Protein AF-A0A6C0KI32-F1 (afdb_monomer_lite)

Radius of gyration: 37.67 Å; chains: 1; bounding box: 89×57×80 Å

Secondary structure (DSSP, 8-state):
-HHHHHHHHHHHHHHHHHHHHHHHHHHHHHHHHHHHHHHHHHHHTT-TTHHHHHHHHHHHHHHHHHHHHHHHHHHHHHHHHHHHHHHHHHHHTTS-------------PPPEEEEEEEETTEEEEEEE-TT---TTS-EESSHHHHH-GGG--

Organism: NCBI:txid1070528

Structure (mmCIF, N/CA/C/O backbone):
data_AF-A0A6C0KI32-F1
#
_entry.id   AF-A0A6C0KI32-F1
#
loop_
_atom_site.group_PDB
_atom_site.id
_atom_site.type_symbol
_atom_site.label_atom_id
_atom_site.label_alt_id
_atom_site.label_comp_id
_atom_site.label_asym_id
_atom_site.label_entity_id
_atom_site.label_seq_id
_atom_site.pdbx_PDB_ins_code
_atom_site.Cartn_x
_atom_site.Cartn_y
_atom_site.Cartn_z
_atom_site.occupancy
_atom_site.B_iso_or_equiv
_atom_site.auth_seq_id
_atom_site.auth_comp_id
_atom_site.auth_asym_id
_atom_site.auth_atom_id
_atom_site.pdbx_PDB_model_num
ATOM 1 N N . MET A 1 1 ? -6.650 6.283 -42.922 1.00 66.06 1 MET A N 1
ATOM 2 C CA . MET A 1 1 ? -5.302 5.785 -43.291 1.00 66.06 1 MET A CA 1
ATOM 3 C C . MET A 1 1 ? -4.265 6.909 -43.277 1.00 66.06 1 MET A C 1
ATOM 5 O O . MET A 1 1 ? -3.256 6.752 -42.610 1.00 66.06 1 MET A O 1
ATOM 9 N N . GLU A 1 2 ? -4.515 8.055 -43.922 1.00 82.12 2 GLU A N 1
ATOM 10 C CA . GLU A 1 2 ? -3.573 9.198 -43.964 1.00 82.12 2 GLU A CA 1
ATOM 11 C C . GLU A 1 2 ? -3.295 9.835 -42.586 1.00 82.12 2 GLU A C 1
ATOM 13 O O . GLU A 1 2 ? -2.145 10.074 -42.238 1.00 82.12 2 GLU A O 1
ATOM 18 N N . PHE A 1 3 ? -4.320 10.003 -41.742 1.00 85.19 3 PHE A N 1
ATOM 19 C CA . PHE A 1 3 ? -4.167 10.578 -40.394 1.00 85.19 3 PHE A CA 1
ATOM 20 C C . PHE A 1 3 ? -3.215 9.774 -39.489 1.00 85.19 3 PHE A C 1
ATOM 22 O O . PHE A 1 3 ? -2.426 10.338 -38.737 1.00 85.19 3 PHE A O 1
ATOM 29 N N . TYR A 1 4 ? -3.247 8.443 -39.604 1.00 86.12 4 TYR A N 1
ATOM 30 C CA . TYR A 1 4 ? -2.385 7.553 -38.828 1.00 86.12 4 TYR A CA 1
ATOM 31 C C . TYR A 1 4 ? -0.915 7.677 -39.244 1.00 86.12 4 TYR A C 1
ATOM 33 O O . TYR A 1 4 ? -0.042 7.638 -38.388 1.00 86.12 4 TYR A O 1
ATOM 41 N N . LYS A 1 5 ? -0.626 7.900 -40.534 1.00 85.81 5 LYS A N 1
ATOM 42 C CA . LYS A 1 5 ? 0.751 8.107 -41.006 1.00 85.81 5 LYS A CA 1
ATOM 43 C C . LYS A 1 5 ? 1.359 9.377 -40.416 1.00 85.81 5 LYS A C 1
ATOM 45 O O . LYS A 1 5 ? 2.478 9.321 -39.917 1.00 85.81 5 LY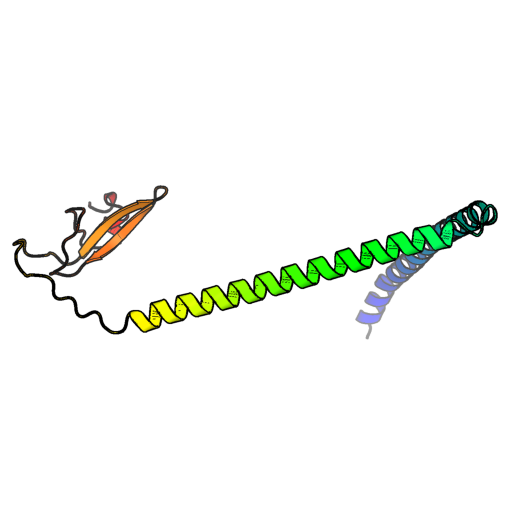S A O 1
ATOM 50 N N . SER A 1 6 ? 0.610 10.482 -40.415 1.00 89.25 6 SER A N 1
ATOM 51 C CA . SER A 1 6 ? 1.068 11.729 -39.792 1.00 89.25 6 SER A CA 1
ATOM 52 C C . SER A 1 6 ? 1.292 11.539 -38.295 1.00 89.25 6 SER A C 1
ATOM 54 O O . SER A 1 6 ? 2.360 11.872 -37.794 1.00 89.25 6 SER A O 1
ATOM 56 N N . LEU A 1 7 ? 0.342 10.919 -37.590 1.00 88.75 7 LEU A N 1
ATOM 57 C CA . LEU A 1 7 ? 0.467 10.653 -36.155 1.00 88.75 7 LEU A CA 1
ATOM 58 C C . LEU A 1 7 ? 1.691 9.776 -35.826 1.00 88.75 7 LEU A C 1
ATOM 60 O O . LEU A 1 7 ? 2.454 10.092 -34.916 1.00 88.75 7 LEU A O 1
ATOM 64 N N . VAL A 1 8 ? 1.911 8.699 -36.585 1.00 91.19 8 VAL A N 1
ATOM 65 C CA . VAL A 1 8 ? 3.060 7.801 -36.401 1.00 91.19 8 VAL A CA 1
ATOM 66 C C . VAL A 1 8 ? 4.372 8.526 -36.678 1.00 91.19 8 VAL A C 1
ATOM 68 O O . VAL A 1 8 ? 5.312 8.368 -35.906 1.00 91.19 8 VAL A O 1
ATOM 71 N N . MET A 1 9 ? 4.438 9.367 -37.711 1.00 89.44 9 MET A N 1
ATOM 72 C CA . MET A 1 9 ? 5.647 10.133 -38.025 1.00 89.44 9 MET A CA 1
ATOM 73 C C . MET A 1 9 ? 6.042 11.087 -36.887 1.00 89.44 9 MET A C 1
ATOM 75 O O . MET A 1 9 ? 7.232 11.270 -36.636 1.00 89.44 9 MET A O 1
ATOM 79 N N . PHE A 1 10 ? 5.064 11.633 -36.156 1.00 92.69 10 PHE A N 1
ATOM 80 C CA . PHE A 1 10 ? 5.326 12.474 -34.987 1.00 92.69 10 PHE A CA 1
ATOM 81 C C . PHE A 1 10 ? 5.665 11.678 -33.724 1.00 92.69 10 PHE A C 1
ATOM 83 O O . PHE A 1 10 ? 6.520 12.117 -32.966 1.00 92.69 10 PHE A O 1
ATOM 90 N N . LEU A 1 11 ? 5.046 10.518 -33.483 1.00 89.19 11 LEU A N 1
ATOM 91 C CA . LEU A 1 11 ? 5.238 9.754 -32.239 1.00 89.19 11 LEU A CA 1
ATOM 92 C C . LEU A 1 11 ? 6.475 8.845 -32.252 1.00 89.19 11 LEU A C 1
ATOM 94 O O . LEU A 1 11 ? 7.107 8.638 -31.216 1.00 89.19 11 LEU A O 1
ATOM 98 N N . LEU A 1 12 ? 6.848 8.322 -33.418 1.00 90.50 12 LEU A N 1
ATOM 99 C CA . LEU A 1 12 ? 7.973 7.403 -33.588 1.00 90.50 12 LEU A CA 1
ATOM 100 C C . LEU A 1 12 ? 9.329 7.950 -33.086 1.00 90.50 12 LEU A C 1
ATOM 102 O O . LEU A 1 12 ? 10.021 7.200 -32.393 1.00 90.50 12 LEU A O 1
ATOM 106 N N . PRO A 1 13 ? 9.721 9.224 -33.313 1.00 93.31 13 PRO A N 1
ATOM 107 C CA . PRO A 1 13 ? 10.961 9.751 -32.740 1.00 93.31 13 PRO A CA 1
ATOM 108 C C . PRO A 1 13 ? 10.933 9.805 -31.207 1.00 93.31 13 PRO A C 1
ATOM 110 O O . PRO A 1 13 ? 11.937 9.480 -30.577 1.00 93.31 13 PRO A O 1
ATOM 113 N N . TYR A 1 14 ? 9.796 10.136 -30.586 1.00 93.25 14 TYR A N 1
ATOM 114 C CA . TYR A 1 14 ? 9.685 10.163 -29.122 1.00 93.25 14 TYR A CA 1
ATOM 115 C C . TYR A 1 14 ? 9.829 8.771 -28.509 1.00 93.25 14 TYR A C 1
ATOM 117 O O . TYR A 1 14 ? 10.526 8.616 -27.508 1.00 93.25 14 TYR A O 1
ATOM 125 N N . VAL A 1 15 ? 9.230 7.749 -29.127 1.00 92.19 15 VAL A N 1
ATOM 126 C CA . VAL A 1 15 ? 9.361 6.355 -28.672 1.00 92.19 15 VAL A CA 1
ATOM 127 C C . VAL A 1 15 ? 10.814 5.879 -28.773 1.00 92.19 15 VAL A C 1
ATOM 129 O O . VAL A 1 15 ? 11.310 5.227 -27.854 1.00 92.19 15 VAL A O 1
ATOM 132 N N . ILE A 1 16 ? 11.526 6.247 -29.843 1.00 93.00 16 ILE A N 1
ATOM 133 C CA . ILE A 1 16 ? 12.947 5.909 -30.016 1.00 93.00 16 ILE A CA 1
ATOM 134 C C . ILE A 1 16 ? 13.812 6.621 -28.971 1.00 93.00 16 ILE A C 1
ATOM 136 O O . ILE A 1 16 ? 14.644 5.977 -28.334 1.00 93.00 16 ILE A O 1
ATOM 140 N N . ILE A 1 17 ? 13.603 7.922 -28.754 1.00 92.88 17 ILE A N 1
ATOM 141 C CA . ILE A 1 17 ? 14.346 8.701 -27.750 1.00 92.88 17 ILE A CA 1
ATOM 142 C C . ILE A 1 17 ? 14.113 8.130 -26.347 1.00 92.88 17 ILE A C 1
ATOM 144 O O . ILE A 1 17 ? 15.066 7.953 -25.590 1.00 92.88 17 ILE A O 1
ATOM 148 N N . LEU A 1 18 ? 12.869 7.778 -26.017 1.00 90.56 18 LEU A N 1
ATOM 149 C CA . LEU A 1 18 ? 12.509 7.182 -24.733 1.00 90.56 18 LEU A CA 1
ATOM 150 C C . LEU A 1 18 ? 13.162 5.802 -24.552 1.00 90.56 18 LEU A C 1
ATOM 152 O O . LEU A 1 18 ? 13.744 5.533 -23.503 1.00 90.56 18 LEU A O 1
ATOM 156 N N . TYR A 1 19 ? 13.149 4.952 -25.582 1.00 90.44 19 TYR A N 1
ATOM 157 C CA . TYR A 1 19 ? 13.811 3.645 -25.547 1.00 90.44 19 TYR A CA 1
ATOM 158 C C . TYR A 1 19 ? 15.332 3.764 -25.366 1.00 90.44 19 TYR A C 1
ATOM 160 O O . TYR A 1 19 ? 15.916 3.071 -24.530 1.00 90.44 19 TYR A O 1
ATOM 168 N N . LEU A 1 20 ? 15.976 4.666 -26.111 1.00 88.19 20 LEU A N 1
ATOM 169 C CA . LEU A 1 20 ? 17.414 4.916 -25.995 1.00 88.19 20 LEU A CA 1
ATOM 170 C C . LEU A 1 20 ? 17.772 5.511 -24.626 1.00 88.19 20 LEU A C 1
ATOM 172 O O . LEU A 1 20 ? 18.759 5.091 -24.022 1.00 88.19 20 LEU A O 1
ATOM 176 N N . GLY A 1 21 ? 16.940 6.409 -24.094 1.00 86.12 21 GLY A N 1
ATOM 177 C CA . GLY A 1 21 ? 17.091 6.966 -22.749 1.00 86.12 21 GLY A CA 1
ATOM 178 C C . GLY A 1 21 ? 17.016 5.897 -21.656 1.00 86.12 21 GLY A C 1
ATOM 179 O O . GLY A 1 21 ? 17.902 5.828 -20.805 1.00 86.12 21 GLY A O 1
ATOM 180 N N . ILE A 1 22 ? 16.025 5.001 -21.716 1.00 84.06 22 ILE A N 1
ATOM 181 C CA . ILE A 1 22 ? 15.897 3.880 -20.769 1.00 84.06 22 ILE A CA 1
ATOM 182 C C . ILE A 1 22 ? 17.094 2.932 -20.871 1.00 84.06 22 ILE A C 1
ATOM 184 O O . ILE A 1 22 ? 17.591 2.463 -19.850 1.00 84.06 22 ILE A O 1
ATOM 188 N N . ARG A 1 23 ? 17.597 2.654 -22.081 1.00 81.44 23 ARG A N 1
ATOM 189 C CA . ARG A 1 23 ? 18.785 1.806 -22.259 1.00 81.44 23 ARG A CA 1
ATOM 190 C C . ARG A 1 23 ? 20.045 2.443 -21.677 1.00 81.44 23 ARG A C 1
ATOM 192 O O . ARG A 1 23 ? 20.817 1.730 -21.047 1.00 81.44 23 ARG A O 1
ATOM 199 N N . LEU A 1 24 ? 20.236 3.753 -21.829 1.00 78.69 24 LEU A N 1
ATOM 200 C CA . LEU A 1 24 ? 21.380 4.473 -21.256 1.00 78.69 24 LEU A CA 1
ATOM 201 C C . LEU A 1 24 ? 21.312 4.555 -19.723 1.00 78.69 24 LEU A C 1
ATOM 203 O O . LEU A 1 24 ? 22.324 4.331 -19.060 1.00 78.69 24 LEU A O 1
ATOM 207 N N . LEU A 1 25 ? 20.123 4.799 -19.162 1.00 75.12 25 LEU A N 1
ATOM 208 C CA . LEU A 1 25 ? 19.895 4.765 -17.711 1.00 75.12 25 LEU A CA 1
ATOM 209 C C . LEU A 1 25 ? 20.047 3.345 -17.142 1.00 75.12 25 LEU A C 1
ATOM 211 O O . LEU A 1 25 ? 20.656 3.153 -16.096 1.00 75.12 25 LEU A O 1
ATOM 215 N N . GLY A 1 26 ? 19.553 2.331 -17.853 1.00 74.81 26 GLY A N 1
ATOM 216 C CA . GLY A 1 26 ? 19.691 0.929 -17.459 1.00 74.81 26 GLY A CA 1
ATOM 217 C C . GLY A 1 26 ? 21.133 0.427 -17.530 1.00 74.81 26 GLY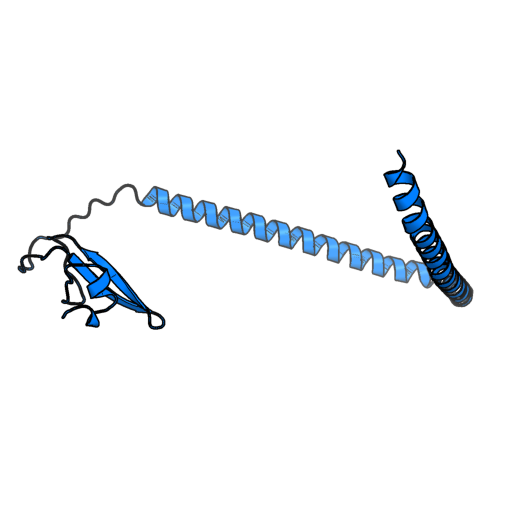 A C 1
ATOM 218 O O . GLY A 1 26 ? 21.554 -0.334 -16.664 1.00 74.81 26 GLY A O 1
ATOM 219 N N . LEU A 1 27 ? 21.916 0.879 -18.516 1.00 67.31 27 LEU A N 1
ATOM 220 C CA . LEU A 1 27 ? 23.342 0.561 -18.619 1.00 67.31 27 LEU A CA 1
ATOM 221 C C . LEU A 1 27 ? 24.129 1.188 -17.465 1.00 67.31 27 LEU A C 1
ATOM 223 O O . LEU A 1 27 ? 24.941 0.491 -16.866 1.00 67.31 27 LEU A O 1
ATOM 227 N N . SER A 1 28 ? 23.864 2.445 -17.090 1.00 72.19 28 SER A N 1
ATOM 228 C CA . SER A 1 28 ? 24.551 3.061 -15.945 1.00 72.19 28 SER A CA 1
ATOM 229 C C . SER A 1 28 ? 24.218 2.348 -14.630 1.00 72.19 28 SER A C 1
ATOM 231 O O . SER A 1 28 ? 25.128 2.038 -13.862 1.00 72.19 28 SER A O 1
ATOM 233 N N . SER A 1 29 ? 22.951 1.983 -14.403 1.00 73.88 29 SER A N 1
ATOM 234 C CA . SER A 1 29 ? 22.556 1.178 -13.241 1.00 73.88 29 SER A CA 1
ATOM 235 C C . SER A 1 29 ? 23.170 -0.227 -13.260 1.00 73.88 29 SER A C 1
ATOM 237 O O . SER A 1 29 ? 23.615 -0.706 -12.221 1.00 73.88 29 SER A O 1
ATOM 239 N N . PHE A 1 30 ? 23.263 -0.875 -14.423 1.00 74.56 30 PHE A N 1
ATOM 240 C CA . PHE A 1 30 ? 23.883 -2.196 -14.559 1.00 74.56 30 PHE A CA 1
ATOM 241 C C . PHE A 1 30 ? 25.399 -2.159 -14.308 1.00 74.56 30 PHE A C 1
ATOM 243 O O . PHE A 1 30 ? 25.924 -3.014 -13.597 1.00 74.56 30 PHE A O 1
ATOM 250 N N . PHE A 1 31 ? 26.103 -1.142 -14.818 1.00 70.62 31 PHE A N 1
ATOM 251 C CA . PHE A 1 31 ? 27.534 -0.947 -14.557 1.00 70.62 31 PHE A CA 1
ATOM 252 C C . PHE A 1 31 ? 27.818 -0.637 -13.081 1.00 70.62 31 PHE A C 1
ATOM 254 O O . PHE A 1 31 ? 28.796 -1.152 -12.539 1.00 70.62 31 PHE A O 1
ATOM 261 N N . LEU A 1 32 ? 26.956 0.140 -12.414 1.00 67.12 32 LEU A N 1
ATOM 262 C CA . LEU A 1 32 ? 27.067 0.404 -10.975 1.00 67.12 32 LEU A CA 1
ATOM 263 C C . LEU A 1 32 ? 26.770 -0.842 -10.128 1.00 67.12 32 LEU A C 1
ATOM 265 O O . LEU A 1 32 ? 27.493 -1.121 -9.178 1.00 67.12 32 LEU A O 1
ATOM 269 N N . LEU A 1 33 ? 25.758 -1.635 -10.483 1.00 73.69 33 LEU A N 1
ATOM 270 C CA . LEU A 1 33 ? 25.473 -2.891 -9.782 1.00 73.69 33 LEU A CA 1
ATOM 271 C C . LEU A 1 33 ? 26.590 -3.920 -9.985 1.00 73.69 33 LEU A C 1
ATOM 273 O O . LEU A 1 33 ? 26.960 -4.612 -9.040 1.00 73.69 33 LEU A O 1
ATOM 277 N N . SER A 1 34 ? 27.178 -3.989 -11.184 1.00 77.81 34 SER A N 1
ATOM 278 C CA . SER A 1 34 ? 28.300 -4.887 -11.466 1.00 77.81 34 SER A CA 1
ATOM 279 C C . SER A 1 34 ? 29.577 -4.478 -10.731 1.00 77.81 34 SER A C 1
ATOM 281 O O . SER A 1 34 ? 30.312 -5.354 -10.278 1.00 77.81 34 SER A O 1
ATOM 283 N N . SER A 1 35 ? 29.864 -3.178 -10.600 1.00 76.56 35 SER A N 1
ATOM 284 C CA . SER A 1 35 ? 31.041 -2.709 -9.861 1.00 76.56 35 SER A CA 1
ATOM 285 C C . SER A 1 35 ? 30.881 -2.908 -8.354 1.00 76.56 35 SER A C 1
ATOM 287 O O . SER A 1 35 ? 31.828 -3.341 -7.699 1.00 76.56 35 SER A O 1
ATOM 289 N N . VAL A 1 36 ? 29.678 -2.693 -7.813 1.00 82.38 36 VAL A N 1
ATOM 290 C CA . VAL A 1 36 ? 29.350 -2.995 -6.412 1.00 82.38 36 VAL A CA 1
ATOM 291 C C . VAL A 1 36 ? 29.409 -4.499 -6.147 1.00 82.38 36 VAL A C 1
ATOM 293 O O . VAL A 1 36 ? 29.986 -4.904 -5.144 1.00 82.38 36 VAL A O 1
ATOM 296 N N . ALA A 1 37 ? 28.895 -5.339 -7.049 1.00 79.06 37 ALA A N 1
ATOM 297 C CA . ALA A 1 37 ? 28.975 -6.793 -6.915 1.00 79.06 37 ALA A CA 1
ATOM 298 C C . ALA A 1 37 ? 30.427 -7.300 -6.929 1.00 79.06 37 ALA A C 1
ATOM 300 O O . ALA A 1 37 ? 30.782 -8.139 -6.107 1.00 79.06 37 ALA A O 1
ATOM 301 N N . LEU A 1 38 ? 31.284 -6.763 -7.807 1.00 75.88 38 LEU A N 1
ATOM 302 C CA . LEU A 1 38 ? 32.713 -7.097 -7.827 1.00 75.88 38 LEU A CA 1
ATOM 303 C C . LEU A 1 38 ? 33.449 -6.587 -6.585 1.00 75.88 38 LEU A C 1
ATOM 305 O O . LEU A 1 38 ? 34.313 -7.283 -6.061 1.00 75.88 38 LEU A O 1
ATOM 309 N N . PHE A 1 39 ? 33.107 -5.392 -6.096 1.00 73.81 39 PHE A N 1
ATOM 310 C CA . PHE A 1 39 ? 33.670 -4.853 -4.860 1.00 73.81 39 PHE A CA 1
ATOM 311 C C . PHE A 1 39 ? 33.253 -5.688 -3.642 1.00 73.81 39 PHE A C 1
ATOM 313 O O . PHE A 1 39 ? 34.085 -5.963 -2.784 1.00 73.81 39 PHE A O 1
ATOM 320 N N . LEU A 1 40 ? 32.002 -6.152 -3.596 1.00 71.38 40 LEU A N 1
ATOM 321 C CA . LEU A 1 40 ? 31.522 -7.093 -2.586 1.00 71.38 40 LEU A CA 1
ATOM 322 C C . LEU A 1 40 ? 32.200 -8.466 -2.717 1.00 71.38 40 LEU A C 1
ATOM 324 O O . LEU A 1 40 ? 32.634 -9.001 -1.710 1.00 71.38 40 LEU A O 1
ATOM 328 N N . ASP A 1 41 ? 32.382 -9.029 -3.915 1.00 71.06 41 ASP A N 1
ATOM 329 C CA . ASP A 1 41 ? 33.123 -10.297 -4.074 1.00 71.06 41 ASP A CA 1
ATOM 330 C C . ASP A 1 41 ? 34.588 -10.151 -3.623 1.00 71.06 41 ASP A C 1
ATOM 332 O O . ASP A 1 41 ? 35.140 -11.025 -2.954 1.00 71.06 41 ASP A O 1
ATOM 336 N N . TYR A 1 42 ? 35.204 -9.001 -3.916 1.00 70.88 42 TYR A N 1
ATOM 337 C CA . TYR A 1 42 ? 36.562 -8.680 -3.484 1.00 70.88 42 TYR A CA 1
ATOM 338 C C . TYR A 1 42 ? 36.681 -8.549 -1.959 1.00 70.88 42 TYR A C 1
ATOM 340 O O . TYR A 1 42 ? 37.620 -9.093 -1.378 1.00 70.88 42 TYR A O 1
ATOM 348 N N . THR A 1 43 ? 35.737 -7.877 -1.291 1.00 63.75 43 THR A N 1
ATOM 349 C CA . THR A 1 43 ? 35.742 -7.774 0.179 1.00 63.75 43 THR A CA 1
ATOM 350 C C . THR A 1 43 ? 35.376 -9.099 0.854 1.00 63.75 43 THR A C 1
ATOM 352 O O . THR A 1 43 ? 35.906 -9.406 1.922 1.00 63.75 43 THR A O 1
ATOM 355 N N . MET A 1 44 ? 34.539 -9.925 0.222 1.00 57.75 44 MET A N 1
ATOM 356 C CA . MET A 1 44 ? 34.048 -11.192 0.779 1.00 57.75 44 MET A CA 1
ATOM 357 C C . MET A 1 44 ? 35.002 -12.378 0.550 1.00 57.75 44 MET A C 1
ATOM 359 O O . MET A 1 44 ? 34.944 -13.356 1.297 1.00 57.75 44 MET A O 1
ATOM 363 N N . ARG A 1 45 ? 35.951 -12.289 -0.397 1.00 60.16 45 ARG A N 1
ATOM 364 C CA . ARG A 1 45 ? 37.026 -13.292 -0.591 1.00 60.16 45 ARG A CA 1
ATOM 365 C C . ARG A 1 45 ? 38.025 -13.389 0.571 1.00 60.16 45 ARG A C 1
ATOM 367 O O . ARG A 1 45 ? 38.862 -14.288 0.566 1.00 60.16 45 ARG A O 1
ATOM 374 N N . GLY A 1 46 ? 37.941 -12.498 1.561 1.00 56.97 46 GLY A N 1
ATOM 375 C CA . GLY A 1 46 ? 38.816 -12.491 2.735 1.00 56.97 46 GLY A CA 1
ATOM 376 C C . GLY A 1 46 ? 38.367 -13.364 3.912 1.00 56.97 46 GLY A C 1
ATOM 377 O O . GLY A 1 46 ? 39.191 -13.622 4.785 1.00 56.97 46 GLY A O 1
ATOM 378 N N . ASN A 1 47 ? 37.106 -13.815 3.989 1.00 55.84 47 ASN A N 1
ATOM 379 C CA . ASN A 1 47 ? 36.659 -14.629 5.129 1.00 55.84 47 ASN A CA 1
ATOM 380 C C . ASN A 1 47 ? 35.343 -15.382 4.842 1.00 55.84 47 ASN A C 1
ATOM 382 O O . ASN A 1 47 ? 34.251 -14.827 4.955 1.00 55.84 47 ASN A O 1
ATOM 386 N N . GLN A 1 48 ? 35.442 -16.663 4.483 1.00 57.12 48 GLN A N 1
ATOM 387 C CA . GLN A 1 48 ? 34.312 -17.500 4.052 1.00 57.12 48 GLN A CA 1
ATOM 388 C C . GLN A 1 48 ? 33.285 -17.806 5.169 1.00 57.12 48 GLN A C 1
ATOM 390 O O . GLN A 1 48 ? 32.183 -18.251 4.866 1.00 57.12 48 GLN A O 1
ATOM 395 N N . SER A 1 49 ? 33.603 -17.563 6.446 1.00 54.84 49 SER A N 1
ATOM 396 C CA . SER A 1 49 ? 32.737 -17.911 7.589 1.00 54.84 49 SER A CA 1
ATOM 397 C C . SER A 1 49 ? 31.763 -16.812 8.032 1.00 54.84 49 SER A C 1
ATOM 399 O O . SER A 1 49 ? 30.742 -17.111 8.645 1.00 54.84 49 SER A O 1
ATOM 401 N N . VAL A 1 50 ? 32.031 -15.541 7.722 1.00 57.47 50 VAL A N 1
ATOM 402 C CA . VAL A 1 50 ? 31.257 -14.407 8.277 1.00 57.47 50 VAL A CA 1
ATOM 403 C C . VAL A 1 50 ? 29.932 -14.190 7.534 1.00 57.47 50 VAL A C 1
ATOM 405 O O . VAL A 1 50 ? 28.964 -13.672 8.091 1.00 57.47 50 VAL A O 1
ATOM 408 N N . THR A 1 51 ? 29.855 -14.621 6.276 1.00 59.47 51 THR A N 1
ATOM 409 C CA . THR A 1 51 ? 28.715 -14.357 5.386 1.00 59.47 51 THR A CA 1
ATOM 410 C C . THR A 1 51 ? 27.515 -15.255 5.686 1.00 59.47 51 THR A C 1
ATOM 412 O O . THR A 1 51 ? 26.373 -14.807 5.599 1.00 59.47 51 THR A O 1
ATOM 415 N N . THR A 1 52 ? 27.753 -16.501 6.099 1.00 62.19 52 THR A N 1
ATOM 416 C CA . THR A 1 52 ? 26.694 -17.467 6.417 1.00 62.19 52 THR A CA 1
ATOM 417 C C . THR A 1 52 ? 26.029 -17.183 7.758 1.00 62.19 52 THR A C 1
ATOM 419 O O . THR A 1 52 ? 24.813 -17.321 7.873 1.00 62.19 52 THR A O 1
ATOM 422 N N . GLU A 1 53 ? 26.791 -16.738 8.760 1.00 70.50 53 GLU A N 1
ATOM 423 C CA . GLU A 1 53 ? 26.234 -16.425 10.081 1.00 70.50 53 GLU A CA 1
ATOM 424 C C . GLU A 1 53 ? 25.381 -15.154 10.040 1.00 70.50 53 GLU A C 1
ATOM 426 O O . GLU A 1 53 ? 24.253 -15.154 10.530 1.00 70.50 53 GLU A O 1
ATOM 431 N N . PHE A 1 54 ? 25.863 -14.095 9.381 1.00 74.94 54 PHE A N 1
ATOM 432 C CA . PHE A 1 54 ? 25.119 -12.838 9.269 1.00 74.94 54 PHE A CA 1
ATOM 433 C C . PHE A 1 54 ? 23.800 -13.009 8.502 1.00 74.94 54 PHE A C 1
ATOM 435 O O . PHE A 1 54 ? 22.768 -12.486 8.920 1.00 74.94 54 PHE A O 1
ATOM 442 N N . MET A 1 55 ? 23.800 -13.808 7.428 1.00 75.44 55 MET A N 1
ATOM 443 C CA . MET A 1 55 ? 22.573 -14.141 6.697 1.00 75.44 55 MET A CA 1
ATOM 444 C C . MET A 1 55 ? 21.598 -14.967 7.541 1.00 75.44 55 MET A C 1
ATOM 446 O O . MET A 1 55 ? 20.393 -14.764 7.423 1.00 75.44 55 MET A O 1
ATOM 450 N N . GLY A 1 56 ? 22.091 -15.838 8.428 1.00 82.25 56 GLY A N 1
ATOM 451 C CA . GLY A 1 56 ? 21.256 -16.561 9.391 1.00 82.25 56 GLY A CA 1
ATOM 452 C C . GLY A 1 56 ? 20.535 -15.626 10.365 1.00 82.25 56 GLY A C 1
ATOM 453 O O . GLY A 1 56 ? 19.320 -15.735 10.531 1.00 82.25 56 GLY A O 1
ATOM 454 N N . TYR A 1 57 ? 21.249 -14.650 10.937 1.00 85.06 57 TYR A N 1
ATOM 455 C CA . TYR A 1 57 ? 20.643 -13.624 11.796 1.00 85.06 57 TYR A CA 1
ATOM 456 C C . TYR A 1 57 ? 19.620 -12.771 11.040 1.00 85.06 57 TYR A C 1
ATOM 458 O O . TYR A 1 57 ? 18.537 -12.507 11.561 1.00 85.06 57 TYR A O 1
ATOM 466 N N . LEU A 1 58 ? 19.924 -12.370 9.802 1.00 84.94 58 LEU A N 1
ATOM 467 C CA . LEU A 1 58 ? 18.985 -11.610 8.975 1.00 84.94 58 LEU A CA 1
ATOM 468 C C . LEU A 1 58 ? 17.720 -12.410 8.643 1.00 84.94 58 LEU A C 1
ATOM 470 O O . LEU A 1 58 ? 16.622 -11.858 8.721 1.00 84.94 58 LEU A O 1
ATOM 474 N N . LEU A 1 59 ? 17.849 -13.702 8.328 1.00 88.62 59 LEU A N 1
ATOM 475 C CA . LEU A 1 59 ? 16.702 -14.576 8.070 1.00 88.62 59 LEU A CA 1
ATOM 476 C C . LEU A 1 59 ? 15.845 -14.747 9.333 1.00 88.62 59 LEU A C 1
ATOM 478 O O . LEU A 1 59 ? 14.620 -14.676 9.270 1.00 88.62 59 LEU A O 1
ATOM 482 N N . GLN A 1 60 ? 16.489 -14.891 10.494 1.00 91.38 60 GLN A N 1
ATOM 483 C CA . GLN A 1 60 ? 15.811 -14.998 11.785 1.00 91.38 60 GLN A CA 1
ATOM 484 C C . GLN A 1 60 ? 15.053 -13.714 12.155 1.00 91.38 60 GLN A C 1
ATOM 486 O O . GLN A 1 60 ? 13.929 -13.779 12.654 1.00 91.38 60 GLN A O 1
ATOM 491 N N . ILE A 1 61 ? 15.637 -12.543 11.886 1.00 89.69 61 ILE A N 1
ATOM 492 C CA . ILE A 1 61 ? 14.977 -11.248 12.083 1.00 89.69 61 ILE A CA 1
ATOM 493 C C . ILE A 1 61 ? 13.772 -11.117 11.142 1.00 89.69 61 ILE A C 1
ATOM 495 O O . ILE A 1 61 ? 12.701 -10.696 11.577 1.00 89.69 61 ILE A O 1
ATOM 499 N N . TYR A 1 62 ? 13.917 -11.516 9.877 1.00 88.44 62 TYR A N 1
ATOM 500 C CA . TYR A 1 62 ? 12.839 -11.458 8.890 1.00 88.44 62 TYR A CA 1
ATOM 501 C C . TYR A 1 62 ? 11.634 -12.336 9.273 1.00 88.44 62 TYR A C 1
ATOM 503 O O . TYR A 1 62 ? 10.496 -11.870 9.219 1.00 88.44 62 TYR A O 1
ATOM 511 N N . GLU A 1 63 ? 11.870 -13.561 9.752 1.00 90.56 63 GLU A N 1
ATOM 512 C CA . GLU A 1 63 ? 10.811 -14.446 10.265 1.00 90.56 63 GLU A CA 1
ATOM 513 C C . GLU A 1 63 ? 10.043 -13.813 11.442 1.00 90.56 63 GLU A C 1
ATOM 515 O O . GLU A 1 63 ? 8.812 -13.874 11.490 1.00 90.56 63 GLU A O 1
ATOM 520 N N . LEU A 1 64 ? 10.738 -13.133 12.364 1.00 88.56 64 LEU A N 1
ATOM 521 C CA . LEU A 1 64 ? 10.096 -12.414 13.475 1.00 88.56 64 LEU A CA 1
ATOM 522 C C . LEU A 1 64 ? 9.220 -11.246 12.996 1.00 88.56 64 LEU A C 1
ATOM 524 O O . LEU A 1 64 ? 8.150 -11.015 13.564 1.00 88.56 64 LEU A O 1
ATOM 528 N N . PHE A 1 65 ? 9.646 -10.526 11.953 1.00 89.62 65 PHE A N 1
ATOM 529 C CA . PHE A 1 65 ? 8.848 -9.453 11.353 1.00 89.62 65 PHE A CA 1
ATOM 530 C C . PHE A 1 65 ? 7.566 -9.989 10.705 1.00 89.62 65 PHE A C 1
ATOM 532 O O . PHE A 1 65 ? 6.489 -9.461 10.982 1.00 89.62 65 PHE A O 1
ATOM 539 N N . ILE A 1 66 ? 7.654 -11.081 9.939 1.00 90.00 66 ILE A N 1
ATOM 540 C CA . ILE A 1 66 ? 6.477 -11.713 9.320 1.00 90.00 66 ILE A CA 1
ATOM 541 C C . ILE A 1 66 ? 5.482 -12.209 10.377 1.00 90.00 66 ILE A C 1
ATOM 543 O O . ILE A 1 66 ? 4.266 -12.119 10.182 1.00 90.00 66 ILE A O 1
ATOM 547 N N . GLN A 1 67 ? 5.963 -12.748 11.501 1.00 91.06 67 GLN A N 1
ATOM 548 C CA . GLN A 1 67 ? 5.061 -13.211 12.557 1.00 91.06 67 GLN A CA 1
ATOM 549 C C . GLN A 1 67 ? 4.313 -12.071 13.249 1.00 91.06 67 GLN A C 1
ATOM 551 O O . GLN A 1 67 ? 3.143 -12.253 13.583 1.00 91.06 67 GLN A O 1
ATOM 556 N N . LYS A 1 68 ? 4.939 -10.902 13.433 1.00 88.50 68 LYS A N 1
ATOM 557 C CA . LYS A 1 68 ? 4.265 -9.738 14.026 1.00 88.50 68 LYS A CA 1
ATOM 558 C C . LYS A 1 68 ? 3.096 -9.247 13.179 1.00 88.50 68 LYS A C 1
ATOM 560 O O . LYS A 1 68 ? 2.004 -9.089 13.714 1.00 88.50 68 LYS A O 1
ATOM 565 N N . GLU A 1 69 ? 3.304 -9.086 11.877 1.00 91.38 69 GLU A N 1
ATOM 566 C CA . GLU A 1 69 ? 2.269 -8.593 10.959 1.00 91.38 69 GLU A CA 1
ATOM 567 C C . GLU A 1 69 ? 1.033 -9.513 10.959 1.00 91.38 69 GLU A C 1
ATOM 569 O O . GLU A 1 69 ? -0.097 -9.058 11.130 1.00 91.38 69 GLU A O 1
ATOM 574 N N . LYS A 1 70 ? 1.248 -10.838 10.924 1.00 89.25 70 LYS A N 1
ATOM 575 C CA . LYS A 1 70 ? 0.163 -11.835 11.016 1.00 89.25 70 LYS A CA 1
ATOM 576 C C . LYS A 1 70 ? -0.596 -11.811 12.344 1.00 89.25 70 LYS A C 1
ATOM 578 O O . LYS A 1 70 ? -1.741 -12.260 12.394 1.00 89.25 70 LYS A O 1
ATOM 583 N N . VAL A 1 71 ? 0.040 -11.396 13.438 1.00 91.44 71 VAL A N 1
ATOM 584 C CA . VAL A 1 71 ? -0.617 -11.288 14.750 1.00 91.44 71 VAL A CA 1
ATOM 585 C C . VAL A 1 71 ? -1.453 -10.015 14.816 1.00 91.44 71 VAL A C 1
ATOM 587 O O . VAL A 1 71 ? -2.591 -10.085 15.272 1.00 91.44 71 VAL A O 1
ATOM 590 N N . GLU A 1 72 ? -0.937 -8.888 14.324 1.00 88.75 72 GLU A N 1
ATOM 591 C CA . GLU A 1 72 ? -1.664 -7.611 14.294 1.00 88.75 72 GLU A CA 1
ATOM 592 C C . GLU A 1 72 ? -2.946 -7.702 13.451 1.00 88.75 72 GLU A C 1
ATOM 594 O O . GLU A 1 72 ? -4.007 -7.267 13.899 1.00 88.75 72 GLU A O 1
ATOM 599 N N . GLU A 1 73 ? -2.891 -8.371 12.296 1.00 91.81 73 GLU A N 1
ATOM 600 C CA . GLU A 1 73 ? -4.068 -8.614 11.451 1.00 91.81 73 GLU A CA 1
ATOM 601 C C . GLU A 1 73 ? -5.135 -9.461 12.170 1.00 91.81 73 GLU A C 1
ATOM 603 O O . GLU A 1 73 ? -6.315 -9.103 12.196 1.00 91.81 73 GLU A O 1
ATOM 608 N N . LYS A 1 74 ? -4.720 -10.550 12.834 1.00 88.62 74 LYS A N 1
ATOM 609 C CA . LYS A 1 74 ? -5.634 -11.417 13.598 1.00 88.62 74 LYS A CA 1
ATOM 610 C C . LYS A 1 74 ? -6.271 -10.701 14.785 1.00 88.62 74 LYS A C 1
ATOM 612 O O . LYS A 1 74 ? -7.434 -10.962 15.087 1.00 88.62 74 LYS A O 1
ATOM 617 N N . VAL A 1 75 ? -5.520 -9.835 15.466 1.00 92.31 75 VAL A N 1
ATOM 618 C CA . VAL A 1 75 ? -6.040 -9.034 16.583 1.00 92.31 75 VAL A CA 1
ATOM 619 C C . VAL A 1 75 ? -7.115 -8.072 16.081 1.00 92.31 75 VAL A C 1
ATOM 621 O O . VAL A 1 75 ? -8.194 -8.036 16.669 1.00 92.31 75 VAL A O 1
ATOM 624 N N . ASN A 1 76 ? -6.873 -7.377 14.967 1.00 91.50 76 ASN A N 1
ATOM 625 C CA . ASN A 1 76 ? -7.826 -6.418 14.408 1.00 91.50 76 ASN A CA 1
ATOM 626 C C . ASN A 1 76 ? -9.128 -7.098 13.927 1.00 91.50 76 ASN A C 1
ATOM 628 O O . ASN A 1 76 ? -10.223 -6.641 14.247 1.00 91.50 76 ASN A O 1
ATOM 632 N N . GLU A 1 77 ? -9.032 -8.251 13.249 1.00 93.50 77 GLU A N 1
ATOM 633 C CA . GLU A 1 77 ? -10.215 -9.019 12.820 1.00 93.50 77 GLU A CA 1
ATOM 634 C C . GLU A 1 77 ? -11.013 -9.573 14.019 1.00 93.50 77 GLU A C 1
ATOM 636 O O . GLU A 1 77 ? -12.249 -9.622 14.009 1.00 93.50 77 GLU A O 1
ATOM 641 N N . GLN A 1 78 ? -10.322 -10.004 15.078 1.00 93.25 78 GLN A N 1
ATOM 642 C CA . GLN A 1 78 ? -10.967 -10.515 16.288 1.00 93.25 78 GLN A CA 1
ATOM 643 C C . GLN A 1 78 ? -11.650 -9.397 17.090 1.00 93.25 78 GLN A C 1
ATOM 645 O O . GLN A 1 78 ? -12.724 -9.621 17.657 1.00 93.25 78 GLN A O 1
ATOM 650 N N . GLU A 1 79 ? -11.055 -8.207 17.127 1.00 94.25 79 GLU A N 1
ATOM 651 C CA . GLU A 1 79 ? -11.624 -7.023 17.768 1.00 94.25 79 GLU A CA 1
ATOM 652 C C . GLU A 1 79 ? -12.883 -6.542 17.038 1.00 94.25 79 GLU A C 1
ATOM 654 O O . GLU A 1 79 ? -13.919 -6.346 17.679 1.00 94.25 79 GLU A O 1
ATOM 659 N N . GLU A 1 80 ? -12.855 -6.486 15.704 1.00 94.50 80 GLU A N 1
ATOM 660 C CA . GLU A 1 80 ? -14.025 -6.144 14.887 1.00 94.50 80 GLU A CA 1
ATOM 661 C C . GLU A 1 80 ? -15.194 -7.115 15.135 1.00 94.50 80 GLU A C 1
ATOM 663 O O . GLU A 1 80 ? -16.319 -6.693 15.427 1.00 94.50 80 GLU A O 1
ATOM 668 N N . LYS A 1 81 ? -14.929 -8.430 15.129 1.00 95.12 81 LYS A N 1
ATOM 669 C CA . LYS A 1 81 ? -15.947 -9.458 15.425 1.00 95.12 81 LYS A CA 1
ATOM 670 C C . LYS A 1 81 ? -16.513 -9.340 16.839 1.00 95.12 81 LYS A C 1
ATOM 672 O O . LYS A 1 81 ? -17.704 -9.584 17.046 1.00 95.12 81 LYS A O 1
ATOM 677 N N . LYS A 1 82 ? -15.684 -8.967 17.819 1.00 95.12 82 LYS A N 1
ATOM 678 C CA . LYS A 1 82 ? -16.123 -8.764 19.204 1.00 95.12 82 LYS A CA 1
ATOM 679 C C . LYS A 1 82 ? -17.079 -7.575 19.306 1.00 95.12 82 LYS A C 1
ATOM 681 O O . LYS A 1 82 ? -18.161 -7.737 19.872 1.00 95.12 82 LYS A O 1
ATOM 686 N N . ILE A 1 83 ? -16.728 -6.443 18.692 1.00 94.38 83 ILE A N 1
ATOM 687 C CA . ILE A 1 83 ? -17.562 -5.231 18.654 1.00 94.38 83 ILE A CA 1
ATOM 688 C C . ILE A 1 83 ? -18.915 -5.524 17.991 1.00 94.38 83 ILE A C 1
ATOM 690 O O . ILE A 1 83 ? -19.954 -5.166 18.547 1.00 94.38 83 ILE A O 1
ATOM 694 N N . LEU A 1 84 ? -18.922 -6.237 16.858 1.00 93.25 84 LEU A N 1
ATOM 695 C CA . LEU A 1 84 ? -20.153 -6.678 16.187 1.00 93.25 84 LEU A CA 1
ATOM 696 C C . LEU A 1 84 ? -21.030 -7.547 17.099 1.00 93.25 84 LEU A C 1
ATOM 698 O O . LEU A 1 84 ? -22.236 -7.319 17.191 1.00 93.25 84 LEU A O 1
ATOM 702 N N . SER A 1 85 ? -20.428 -8.495 17.824 1.00 92.62 85 SER A N 1
ATOM 703 C CA . SER A 1 85 ? -21.169 -9.384 18.728 1.00 92.62 85 SER A CA 1
ATOM 704 C C . SER A 1 85 ? -21.755 -8.664 19.950 1.00 92.62 85 SER A C 1
ATOM 706 O O . SER A 1 85 ? -22.836 -9.019 20.424 1.00 92.62 85 SER A O 1
ATOM 708 N N . ASP A 1 86 ? -21.062 -7.648 20.466 1.00 92.75 86 ASP A N 1
ATOM 709 C CA . ASP A 1 86 ? -21.519 -6.867 21.615 1.00 92.75 86 ASP A CA 1
ATOM 710 C C . ASP A 1 86 ? -22.609 -5.864 21.199 1.00 92.75 86 ASP A C 1
ATOM 712 O O . ASP A 1 86 ? -23.595 -5.686 21.922 1.00 92.75 86 ASP A O 1
ATOM 716 N N . LEU A 1 87 ? -22.500 -5.292 19.993 1.00 91.38 87 LEU A N 1
ATOM 717 C CA . LEU A 1 87 ? -23.537 -4.450 19.395 1.00 91.38 87 LEU A CA 1
ATOM 718 C C . LEU A 1 87 ? -24.826 -5.243 19.126 1.00 91.38 87 LEU A C 1
ATOM 720 O O . LEU A 1 87 ? -25.915 -4.772 19.454 1.00 91.38 87 LEU A O 1
ATOM 724 N N . GLU A 1 88 ? -24.720 -6.460 18.587 1.00 93.38 88 GLU A N 1
ATOM 725 C CA . GLU A 1 88 ? -25.878 -7.324 18.330 1.00 93.38 88 GLU A CA 1
ATOM 726 C C . GLU A 1 88 ? -26.629 -7.667 19.625 1.00 93.38 88 GLU A C 1
ATOM 728 O O . GLU A 1 88 ? -27.852 -7.526 19.693 1.00 93.38 88 GLU A O 1
ATOM 733 N N . LYS A 1 89 ? -25.910 -8.028 20.697 1.00 90.12 89 LYS A N 1
ATOM 734 C CA . LYS A 1 89 ? -26.515 -8.285 22.017 1.00 90.12 89 LYS A CA 1
ATOM 735 C C . LYS A 1 89 ? -27.223 -7.053 22.582 1.00 90.12 89 LYS A C 1
ATOM 737 O O . LYS A 1 89 ? -28.301 -7.188 23.163 1.00 90.12 89 LYS A O 1
ATOM 742 N N . ALA A 1 90 ? -26.653 -5.860 22.399 1.00 87.88 90 ALA A N 1
ATOM 743 C CA . ALA A 1 90 ? -27.270 -4.609 22.839 1.00 87.88 90 ALA A CA 1
ATOM 744 C C . ALA A 1 90 ? -28.557 -4.281 22.058 1.00 87.88 90 ALA A C 1
ATOM 746 O O . ALA A 1 90 ? -29.523 -3.779 22.638 1.00 87.88 90 ALA A O 1
ATOM 747 N N . LEU A 1 91 ? -28.598 -4.600 20.761 1.00 84.25 91 LEU A N 1
ATOM 748 C CA . LEU A 1 91 ? -29.779 -4.407 19.917 1.00 84.25 91 LEU A CA 1
ATOM 749 C C . LEU A 1 91 ? -30.879 -5.433 20.223 1.00 84.25 91 LEU A C 1
ATOM 751 O O . LEU A 1 91 ? -32.047 -5.062 20.358 1.00 84.25 91 LEU A O 1
ATOM 755 N N . LEU A 1 92 ? -30.520 -6.705 20.411 1.00 75.50 92 LEU A N 1
ATOM 756 C CA . LEU A 1 92 ? -31.476 -7.770 20.736 1.00 75.50 92 LEU A CA 1
ATOM 757 C C . LEU A 1 92 ? -32.059 -7.627 22.156 1.00 75.50 92 LEU A C 1
ATOM 759 O O . LEU A 1 92 ? -33.203 -8.019 22.389 1.00 75.50 92 LEU A O 1
ATOM 763 N N . GLY A 1 93 ? -31.335 -6.980 23.076 1.00 62.47 93 GLY A N 1
ATOM 764 C CA . GLY A 1 93 ? -31.815 -6.626 24.418 1.00 62.47 93 GLY A CA 1
ATOM 765 C C . GLY A 1 93 ? -32.808 -5.455 24.478 1.00 62.47 93 GLY A C 1
ATOM 766 O O . GLY A 1 93 ? -33.410 -5.232 25.527 1.00 62.47 93 GLY A O 1
ATOM 767 N N . LYS A 1 94 ? -33.028 -4.716 23.377 1.00 60.16 94 LYS A N 1
ATOM 768 C CA . LYS A 1 94 ? -33.913 -3.533 23.340 1.00 60.16 94 LYS A CA 1
ATOM 769 C C . LYS A 1 94 ? -35.236 -3.761 22.600 1.00 60.16 94 LYS A C 1
ATOM 771 O O . LYS A 1 94 ? -35.881 -2.810 22.168 1.00 60.16 94 LYS A O 1
ATOM 776 N N . SER A 1 95 ? -35.682 -5.014 22.517 1.00 56.25 95 SER A N 1
ATOM 777 C CA . SER A 1 95 ? -37.023 -5.380 22.041 1.00 56.25 95 SER A CA 1
ATOM 778 C C . SER A 1 95 ? -37.980 -5.744 23.182 1.00 56.25 95 SER A C 1
ATOM 780 O O . SER A 1 95 ? -38.779 -6.652 23.046 1.00 56.25 95 SER A O 1
ATOM 782 N N . ASN A 1 96 ? -37.907 -5.041 24.318 1.00 57.53 96 ASN A N 1
ATOM 783 C CA . ASN A 1 96 ? -38.999 -4.926 25.294 1.00 57.53 96 ASN A CA 1
ATOM 784 C C . ASN A 1 96 ? -38.731 -3.731 26.224 1.00 57.53 96 ASN A C 1
ATOM 786 O O . ASN A 1 96 ? -38.255 -3.891 27.341 1.00 57.53 96 ASN A O 1
ATOM 790 N N . SER A 1 97 ? -39.040 -2.516 25.774 1.00 47.66 97 SER A N 1
ATOM 791 C CA . SER A 1 97 ? -39.252 -1.385 26.682 1.00 47.66 97 SER A CA 1
ATOM 792 C C . SER A 1 97 ? -40.581 -0.737 26.323 1.00 47.66 97 SER A C 1
ATOM 794 O O . SER A 1 97 ? -40.678 0.165 25.496 1.00 47.66 97 SER A O 1
ATOM 796 N N . LYS A 1 98 ? -41.632 -1.287 26.934 1.00 57.66 98 LYS A N 1
ATOM 797 C CA . LYS A 1 98 ? -42.742 -0.475 27.416 1.00 57.66 98 LYS A CA 1
ATOM 798 C C . LYS A 1 98 ? -42.220 0.244 28.662 1.00 57.66 98 LYS A C 1
ATOM 800 O O . LYS A 1 98 ? -41.972 -0.429 29.653 1.00 57.66 98 LYS A O 1
ATOM 805 N N . ASN A 1 99 ? -42.068 1.558 28.601 1.00 48.44 99 ASN A N 1
ATOM 806 C CA . ASN A 1 99 ? -42.081 2.439 29.772 1.00 48.44 99 ASN A CA 1
ATOM 807 C C . ASN A 1 99 ? -43.213 3.423 29.427 1.00 48.44 99 ASN A C 1
ATOM 809 O O . ASN A 1 99 ? -43.123 4.087 28.398 1.00 48.44 99 ASN A O 1
ATOM 813 N N . ASP A 1 100 ? -44.406 3.412 30.017 1.00 61.28 100 ASP A N 1
ATOM 814 C CA . ASP A 1 100 ? -44.755 3.585 31.433 1.00 61.28 100 ASP A CA 1
ATOM 815 C C . ASP A 1 100 ? -43.850 4.588 32.160 1.00 61.28 100 ASP A C 1
ATOM 817 O O . ASP A 1 100 ? -42.792 4.237 32.681 1.00 61.28 100 ASP A O 1
ATOM 821 N N . TYR A 1 101 ? -44.255 5.860 32.104 1.00 43.66 101 TYR A N 1
ATOM 822 C CA . TYR A 1 101 ? -43.865 6.908 33.042 1.00 43.66 101 TYR A CA 1
ATOM 823 C C . TYR A 1 101 ? -45.001 7.946 33.152 1.00 43.66 101 TYR A C 1
ATOM 825 O O . TYR A 1 101 ? -45.615 8.316 32.151 1.00 43.66 101 TYR A O 1
ATOM 833 N N . ASP A 1 102 ? -45.266 8.326 34.403 1.00 41.16 102 ASP A N 1
ATOM 834 C CA . ASP A 1 102 ? -46.477 8.895 35.015 1.00 41.16 102 ASP A CA 1
ATOM 835 C C . ASP A 1 102 ? -47.004 10.243 34.444 1.00 41.16 102 ASP A C 1
ATOM 837 O O . ASP A 1 102 ? -46.215 11.078 33.994 1.00 41.16 102 ASP A O 1
ATOM 841 N N . PRO A 1 103 ? -48.325 10.528 34.542 1.00 47.94 103 PRO A N 1
ATOM 842 C CA . PRO A 1 103 ? -49.013 11.658 33.920 1.00 47.94 103 PRO A CA 1
ATOM 843 C C . PRO A 1 103 ? -49.325 12.810 34.901 1.00 47.94 103 PRO A C 1
ATOM 845 O O . PRO A 1 103 ? -50.471 13.250 34.988 1.00 47.94 103 PRO A O 1
ATOM 848 N N . TYR A 1 104 ? -48.338 13.324 35.640 1.00 45.34 104 TYR A N 1
ATOM 849 C CA . TYR A 1 104 ? -48.530 14.530 36.466 1.00 45.34 104 TYR A CA 1
ATOM 850 C C . TYR A 1 104 ? -47.318 15.470 36.428 1.00 45.34 104 TYR A C 1
ATOM 852 O O . TYR A 1 104 ? -46.518 15.551 37.354 1.00 45.34 104 TYR A O 1
ATOM 860 N N . SER A 1 105 ? -47.234 16.256 35.360 1.00 38.19 105 SER A N 1
ATOM 861 C CA . SER A 1 105 ? -46.799 17.650 35.456 1.00 38.19 105 SER A CA 1
ATOM 862 C C . SER A 1 105 ? -47.569 18.429 34.401 1.00 38.19 105 SER A C 1
ATOM 864 O O . SER A 1 105 ? -47.332 18.305 33.199 1.00 38.19 105 SER A O 1
ATOM 866 N N . GLU A 1 106 ? -48.584 19.138 34.875 1.00 48.38 106 GLU A N 1
ATOM 867 C CA . GLU A 1 106 ? -49.432 20.022 34.098 1.00 48.38 106 GLU A CA 1
ATOM 868 C C . GLU A 1 106 ? -48.578 21.082 33.408 1.00 48.38 106 GLU A C 1
ATOM 870 O O . GLU A 1 106 ? -48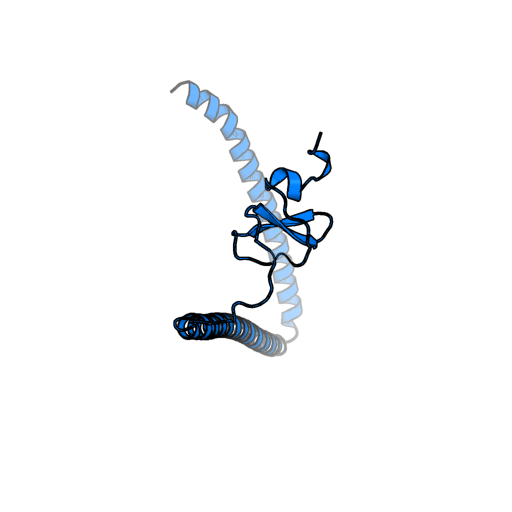.123 22.007 34.058 1.00 48.38 106 GLU A O 1
ATOM 875 N N . GLU A 1 107 ? -48.398 20.974 32.095 1.00 45.66 107 GLU A N 1
ATOM 876 C CA . GLU A 1 107 ? -48.307 22.131 31.208 1.00 45.66 107 GLU A CA 1
ATOM 877 C C . GLU A 1 107 ? -48.555 21.657 29.775 1.00 45.66 107 GLU A C 1
ATOM 879 O O . GLU A 1 107 ? -47.839 20.836 29.211 1.00 45.66 107 GLU A O 1
ATOM 884 N N . ARG A 1 108 ? -49.684 22.108 29.225 1.00 44.47 108 ARG A N 1
ATOM 885 C CA . ARG A 1 108 ? -50.254 21.682 27.943 1.00 44.47 108 ARG A CA 1
ATOM 886 C C . ARG A 1 108 ? -49.212 21.877 26.841 1.00 44.47 108 ARG A C 1
ATOM 888 O O . ARG A 1 108 ? -48.877 23.016 26.510 1.00 44.47 108 ARG A O 1
ATOM 895 N N . GLY A 1 109 ? -48.692 20.771 26.315 1.00 50.34 109 GLY A N 1
ATOM 896 C CA . GLY A 1 109 ? -47.559 20.800 25.409 1.00 50.34 109 GLY A CA 1
ATOM 897 C C . GLY A 1 109 ? -47.910 21.440 24.074 1.00 50.34 109 GLY A C 1
ATOM 898 O O . GLY A 1 109 ? -48.997 21.279 23.519 1.00 50.34 109 GLY A O 1
ATOM 899 N N . LYS A 1 110 ? -46.962 22.231 23.585 1.00 59.31 110 LYS A N 1
ATOM 900 C CA . LYS A 1 110 ? -46.990 22.825 22.255 1.00 59.31 110 LYS A CA 1
ATOM 901 C C . LYS A 1 110 ? -46.150 21.920 21.355 1.00 59.31 110 LYS A C 1
ATOM 903 O O . LYS A 1 110 ? -44.970 21.728 21.637 1.00 59.31 110 LYS A O 1
ATOM 908 N N . SER A 1 111 ? -46.718 21.367 20.286 1.00 67.56 111 SER A N 1
ATOM 909 C CA . SER A 1 111 ? -45.927 20.723 19.230 1.00 67.56 111 SER A CA 1
ATOM 910 C C . SER A 1 111 ? -45.023 21.740 18.530 1.00 67.56 111 SER A C 1
ATOM 912 O O . SER A 1 111 ? -45.413 22.880 18.266 1.00 67.56 111 SER A O 1
ATOM 914 N N . GLY A 1 112 ? -43.787 21.338 18.233 1.00 80.12 112 GLY A N 1
ATOM 915 C CA . GLY A 1 112 ? -42.796 22.232 17.639 1.00 80.12 112 GLY A CA 1
ATOM 916 C C . GLY A 1 112 ? -41.387 21.649 17.633 1.00 80.12 112 GLY A C 1
ATOM 917 O O . GLY A 1 112 ? -41.198 20.436 17.582 1.00 80.12 112 GLY A O 1
ATOM 918 N N . TYR A 1 113 ? -40.394 22.526 17.671 1.00 84.44 113 TYR A N 1
ATOM 919 C CA . TYR A 1 113 ? -38.975 22.210 17.737 1.00 84.44 113 TYR A CA 1
ATOM 920 C C . TYR A 1 113 ? -38.408 22.718 19.058 1.00 84.44 113 TYR A C 1
ATOM 922 O O . TYR A 1 113 ? -38.503 23.905 19.360 1.00 84.44 113 TYR A O 1
ATOM 930 N N . CYS A 1 114 ? -37.835 21.807 19.831 1.00 84.06 114 CYS A N 1
ATOM 931 C CA . CYS A 1 114 ? -37.172 22.070 21.097 1.00 84.06 114 CYS A CA 1
ATOM 932 C C . CYS A 1 114 ? -35.678 22.276 20.860 1.00 84.06 114 CYS A C 1
ATOM 934 O O . CYS A 1 114 ? -35.058 21.533 20.090 1.00 84.06 114 CYS A O 1
ATOM 936 N N . TYR A 1 115 ? -35.104 23.265 21.531 1.00 84.31 115 TYR A N 1
ATOM 937 C CA . TYR A 1 115 ? -33.667 23.489 21.522 1.00 84.31 115 TYR A CA 1
ATOM 938 C C . TYR A 1 115 ? -32.990 22.570 22.549 1.00 84.31 115 TYR A C 1
ATOM 940 O O . TYR A 1 115 ? -33.436 22.453 23.684 1.00 84.31 115 TYR A O 1
ATOM 948 N N . ILE A 1 116 ? -31.925 21.880 22.145 1.00 83.19 116 ILE A N 1
ATOM 949 C CA . ILE A 1 116 ? -31.290 20.838 22.975 1.00 83.19 116 ILE A CA 1
ATOM 950 C C . ILE A 1 116 ? -29.902 21.264 23.466 1.00 83.19 116 ILE A C 1
ATOM 952 O O . ILE A 1 116 ? -29.422 20.754 24.473 1.00 83.19 116 ILE A O 1
ATOM 956 N N . GLY A 1 117 ? -29.253 22.198 22.765 1.00 77.25 117 GLY A N 1
ATOM 957 C CA . GLY A 1 117 ? -27.888 22.627 23.061 1.00 77.25 117 GLY A CA 1
ATOM 958 C C . GLY A 1 117 ? -27.171 23.197 21.838 1.00 77.25 117 GLY A C 1
ATOM 959 O O . GLY A 1 117 ? -27.701 23.175 20.725 1.00 77.25 117 GLY A O 1
ATOM 960 N N . THR A 1 118 ? -25.970 23.732 22.050 1.00 81.88 118 THR A N 1
ATOM 961 C CA . THR A 1 118 ? -25.086 24.216 20.981 1.00 81.88 118 THR A CA 1
ATOM 962 C C . THR A 1 118 ? -23.753 23.496 21.098 1.00 81.88 118 THR A C 1
ATOM 964 O O . THR A 1 118 ? -23.099 23.636 22.129 1.00 81.88 118 THR A O 1
ATOM 967 N N . ASP A 1 119 ? -23.349 22.796 20.039 1.00 75.06 119 ASP A N 1
ATOM 968 C CA . ASP A 1 119 ? -22.024 22.181 19.918 1.00 75.06 119 ASP A CA 1
ATOM 969 C C . ASP A 1 119 ? -21.246 22.920 18.824 1.00 75.06 119 ASP A C 1
ATOM 971 O O . ASP A 1 119 ? -21.772 23.148 17.735 1.00 75.06 119 ASP A O 1
ATOM 975 N N . ASP A 1 120 ? -20.019 23.353 19.128 1.00 72.06 120 ASP A N 1
ATOM 976 C CA . ASP A 1 120 ? -19.107 24.033 18.194 1.00 72.06 120 ASP A CA 1
ATOM 977 C C . ASP A 1 120 ? -19.773 25.123 17.330 1.00 72.06 120 ASP A C 1
ATOM 979 O O . ASP A 1 120 ? -19.612 25.183 16.111 1.00 72.06 120 ASP A O 1
ATOM 983 N N . ASN A 1 121 ? -20.523 26.024 17.979 1.00 73.25 121 ASN A N 1
ATOM 984 C CA . ASN A 1 121 ? -21.247 27.140 17.354 1.00 73.25 121 ASN A CA 1
ATOM 985 C C . ASN A 1 121 ? -22.471 26.757 16.487 1.00 73.25 121 ASN A C 1
ATOM 987 O O . ASN A 1 121 ? -23.089 27.650 15.898 1.00 73.25 121 ASN A O 1
ATOM 991 N N . PHE A 1 122 ? -22.877 25.482 16.450 1.00 75.56 122 PHE A N 1
ATOM 992 C CA . PHE A 1 122 ? -24.094 25.017 15.775 1.00 75.56 122 PHE A CA 1
ATOM 993 C C . PHE A 1 122 ? -25.211 24.718 16.778 1.00 75.56 122 PHE A C 1
ATOM 995 O O . PHE A 1 122 ? -25.056 23.911 17.692 1.00 75.56 122 PHE A O 1
ATOM 1002 N N . ARG A 1 123 ? -26.367 25.371 16.599 1.00 80.06 123 ARG A N 1
ATOM 1003 C CA . ARG A 1 123 ? -27.568 25.116 17.406 1.00 80.06 123 ARG A CA 1
ATOM 1004 C C . ARG A 1 123 ? -28.223 23.802 16.984 1.00 80.06 123 ARG A C 1
ATOM 1006 O O . ARG A 1 123 ? -28.581 23.639 15.818 1.00 80.06 123 ARG A O 1
ATOM 1013 N N . SER A 1 124 ? -28.446 22.919 17.952 1.00 79.94 124 SER A N 1
ATOM 1014 C CA . SER A 1 124 ? -29.115 21.632 17.766 1.00 79.94 124 SER A CA 1
ATOM 1015 C C . SER A 1 124 ? -30.566 21.706 18.236 1.00 79.94 124 SER A C 1
ATOM 1017 O O . SER A 1 124 ? -30.854 22.132 19.358 1.00 79.94 124 SER A O 1
ATOM 1019 N N . CYS A 1 125 ? -31.484 21.280 17.366 1.00 83.94 125 CYS A N 1
ATOM 1020 C CA . CYS A 1 125 ? -32.929 21.340 17.574 1.00 83.94 125 CYS A CA 1
ATOM 1021 C C . CYS A 1 125 ? -33.596 20.013 17.207 1.00 83.94 125 CYS A C 1
ATOM 1023 O O . CYS A 1 125 ? -33.235 19.396 16.205 1.00 83.94 125 CYS A O 1
ATOM 1025 N N . ILE A 1 126 ? -34.606 19.598 17.974 1.00 82.19 126 ILE A N 1
ATOM 1026 C CA . ILE A 1 126 ? -35.354 18.353 17.747 1.00 82.19 126 ILE A CA 1
ATOM 1027 C C . ILE A 1 126 ? -36.855 18.601 17.717 1.00 82.19 126 ILE A C 1
ATOM 1029 O O . ILE A 1 126 ? -37.374 19.440 18.446 1.00 82.19 126 ILE A O 1
ATOM 1033 N N . LYS A 1 127 ? -37.570 17.851 16.879 1.00 81.88 127 LYS A N 1
ATOM 1034 C CA . LYS A 1 127 ? -39.030 17.903 16.823 1.00 81.88 127 LYS A CA 1
ATOM 1035 C C . LYS A 1 127 ? -39.632 17.246 18.067 1.00 81.88 127 LYS A C 1
ATOM 1037 O O . LYS A 1 127 ? -39.340 16.087 18.352 1.00 81.88 127 LYS A O 1
ATOM 1042 N N 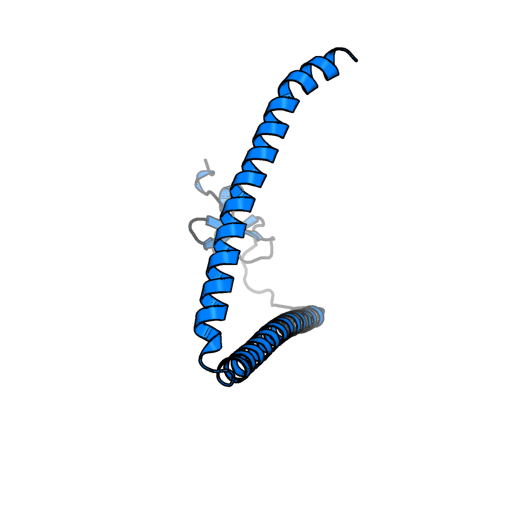. VAL A 1 128 ? -40.500 17.972 18.759 1.00 80.56 128 VAL A N 1
ATOM 1043 C CA . VAL A 1 128 ? -41.221 17.525 19.955 1.00 80.56 128 VAL A CA 1
ATOM 1044 C C . VAL A 1 128 ? -42.728 17.527 19.699 1.00 80.56 128 VAL A C 1
ATOM 1046 O O . VAL A 1 128 ? -43.253 18.384 18.981 1.00 80.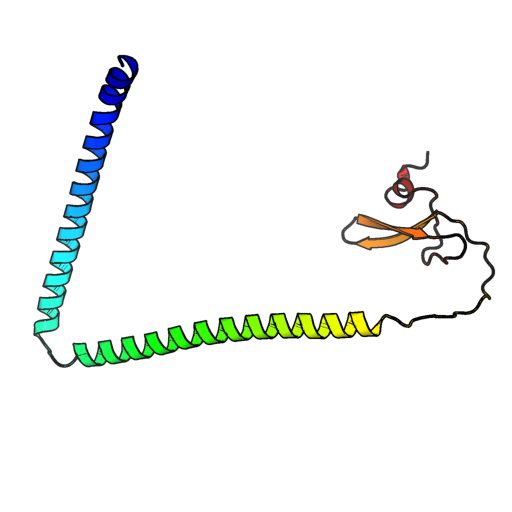56 128 VAL A O 1
ATOM 1049 N N . GLY A 1 129 ? -43.417 16.517 20.230 1.00 69.88 129 GLY A N 1
ATOM 1050 C CA . GLY A 1 129 ? -44.872 16.386 20.133 1.00 69.88 129 GLY A CA 1
ATOM 1051 C C . GLY A 1 129 ? -45.592 17.052 21.304 1.00 69.88 129 GLY A C 1
ATOM 1052 O O . GLY A 1 129 ? -44.962 17.457 22.277 1.00 69.88 129 GLY A O 1
ATOM 1053 N N . ASP A 1 130 ? -46.923 17.108 21.238 1.00 65.88 130 ASP A N 1
ATOM 1054 C CA . ASP A 1 130 ? -47.776 17.789 22.230 1.00 65.88 130 ASP A CA 1
ATOM 1055 C C . ASP A 1 130 ? -47.681 17.209 23.660 1.00 65.88 130 ASP A C 1
ATOM 1057 O O . ASP A 1 130 ? -48.133 17.837 24.610 1.00 65.88 130 ASP A O 1
ATOM 1061 N N . ASN A 1 131 ? -47.054 16.040 23.835 1.00 60.28 131 ASN A N 1
ATOM 1062 C CA . ASN A 1 131 ? -46.844 15.387 25.134 1.00 60.28 131 ASN A CA 1
ATOM 1063 C C . ASN A 1 131 ? -45.355 15.277 25.519 1.00 60.28 131 ASN A C 1
ATOM 1065 O O . ASN A 1 131 ? -44.984 14.435 26.335 1.00 60.28 131 ASN A O 1
ATOM 1069 N N . SER A 1 132 ? -44.476 16.069 24.902 1.00 63.62 132 SER A N 1
ATOM 1070 C CA . SER A 1 132 ? -43.035 16.047 25.172 1.00 63.62 132 SER A CA 1
ATOM 1071 C C . SER A 1 132 ? -42.602 17.323 25.891 1.00 63.62 132 SER A C 1
ATOM 1073 O O . SER A 1 132 ? -42.808 18.424 25.387 1.00 63.62 132 SER A O 1
ATOM 1075 N N . ILE A 1 133 ? -41.977 17.174 27.061 1.00 67.62 133 ILE A N 1
ATOM 1076 C CA . ILE A 1 133 ? -41.458 18.300 27.843 1.00 67.62 133 ILE A CA 1
ATOM 1077 C C . ILE A 1 133 ? -40.099 18.704 27.268 1.00 67.62 133 ILE A C 1
ATOM 1079 O O . ILE A 1 133 ? -39.176 17.892 27.186 1.00 67.62 133 ILE A O 1
ATOM 1083 N N . CYS A 1 134 ? -39.989 19.959 26.842 1.00 72.31 134 CYS A N 1
ATOM 1084 C CA . CYS A 1 134 ? -38.753 20.531 26.329 1.00 72.31 134 CYS A CA 1
ATOM 1085 C C . CYS A 1 134 ? -37.919 21.085 27.489 1.00 72.31 134 CYS A C 1
ATOM 1087 O O . CYS A 1 134 ? -38.359 21.995 28.184 1.00 72.31 134 CYS A O 1
ATOM 1089 N N . MET A 1 135 ? -36.709 20.557 27.687 1.00 68.44 135 MET A N 1
ATOM 1090 C CA . MET A 1 135 ? -35.829 20.966 28.792 1.00 68.44 135 MET A CA 1
ATOM 1091 C C . MET A 1 135 ? -35.303 22.403 28.667 1.00 68.44 135 MET A C 1
ATOM 1093 O O . MET A 1 135 ? -34.856 22.962 29.661 1.00 68.44 135 MET A O 1
ATOM 1097 N N . SER A 1 136 ? -35.340 22.999 27.469 1.00 68.12 136 SER A N 1
ATOM 1098 C CA . SER A 1 136 ? -34.938 24.393 27.254 1.00 68.12 136 SER A CA 1
ATOM 1099 C C . SER A 1 136 ? -36.061 25.401 27.475 1.00 68.12 136 SER A C 1
ATOM 1101 O O . SER A 1 136 ? -35.808 26.587 27.300 1.00 68.12 136 SER A O 1
ATOM 1103 N N . GLU A 1 137 ? -37.290 24.943 27.753 1.00 67.69 137 GLU A N 1
ATOM 1104 C CA . GLU A 1 137 ? -38.529 25.741 27.885 1.00 67.69 137 GLU A CA 1
ATOM 1105 C C . GLU A 1 137 ? -38.946 26.530 26.618 1.00 67.69 137 GLU A C 1
ATOM 1107 O O . GLU A 1 137 ? -40.116 26.871 26.440 1.00 67.69 137 GLU A O 1
ATOM 1112 N N . ASP A 1 138 ? -38.030 26.726 25.670 1.00 71.56 138 ASP A N 1
ATOM 1113 C CA . ASP A 1 138 ? -38.261 27.346 24.371 1.00 71.56 138 ASP A CA 1
ATOM 1114 C C . ASP A 1 138 ? -38.688 26.324 23.306 1.00 71.56 138 ASP A C 1
ATOM 1116 O O . ASP A 1 138 ? -37.895 25.498 22.843 1.00 71.56 138 ASP A O 1
ATOM 1120 N N . ILE A 1 139 ? -39.945 26.428 22.861 1.00 78.50 139 ILE A N 1
ATOM 1121 C CA . ILE A 1 139 ? -40.490 25.661 21.733 1.00 78.50 139 ILE A CA 1
ATOM 1122 C C . ILE A 1 139 ? -40.711 26.591 20.538 1.00 78.50 139 ILE A C 1
ATOM 1124 O O . ILE A 1 139 ? -41.454 27.576 20.600 1.00 78.50 139 ILE A O 1
ATOM 1128 N N . PHE A 1 140 ? -40.081 26.251 19.417 1.00 81.06 140 PHE A N 1
ATOM 1129 C CA . PHE A 1 140 ? -40.155 26.988 18.160 1.00 81.06 140 PHE A CA 1
ATOM 1130 C C . PHE A 1 140 ? -41.118 26.305 17.174 1.00 81.06 140 PHE A C 1
ATOM 1132 O O . PHE A 1 140 ? -41.168 25.081 17.119 1.00 81.06 140 PHE A O 1
ATOM 1139 N N . PRO A 1 141 ? -41.879 27.051 16.354 1.00 78.50 141 PRO A N 1
ATOM 1140 C CA . PRO A 1 141 ? -42.856 26.450 15.439 1.00 78.50 141 PRO A CA 1
ATOM 1141 C C . PRO A 1 141 ? -42.200 25.737 14.246 1.00 78.50 141 PRO A C 1
ATOM 1143 O O . PRO A 1 141 ? -42.739 24.762 13.727 1.00 78.50 141 PRO A O 1
ATOM 1146 N N . THR A 1 142 ? -41.025 26.204 13.815 1.00 79.25 142 THR A N 1
ATOM 1147 C CA . THR A 1 142 ? -40.264 25.631 12.700 1.00 79.25 142 THR A CA 1
ATOM 1148 C C . THR A 1 142 ? -38.811 25.399 13.095 1.00 79.25 142 THR A C 1
ATOM 1150 O O . THR A 1 142 ? -38.271 26.066 13.981 1.00 79.25 142 THR A O 1
ATOM 1153 N N . MET A 1 143 ? -38.174 24.446 12.413 1.00 80.62 143 MET A N 1
ATOM 1154 C CA . MET A 1 143 ? -36.769 24.104 12.628 1.00 80.62 143 MET A CA 1
ATOM 1155 C C . MET A 1 143 ? -35.856 25.292 12.323 1.00 80.62 143 MET A C 1
ATOM 1157 O O . MET A 1 143 ? -34.936 25.568 13.086 1.00 80.62 143 MET A O 1
ATOM 1161 N N . ASP A 1 144 ? -36.163 26.037 11.260 1.00 80.38 144 ASP A N 1
ATOM 1162 C CA . ASP A 1 144 ? -35.353 27.169 10.807 1.00 80.38 144 ASP A CA 1
ATOM 1163 C C . ASP A 1 144 ? -35.270 28.271 11.867 1.00 80.38 144 ASP A C 1
ATOM 1165 O O . ASP A 1 144 ? -34.193 28.802 12.127 1.00 80.38 144 ASP A O 1
ATOM 1169 N N . ILE A 1 145 ? -36.386 28.561 12.549 1.00 80.56 145 ILE A N 1
ATOM 1170 C CA . ILE A 1 145 ? -36.425 29.546 13.638 1.00 80.56 145 ILE A CA 1
ATOM 1171 C C . ILE A 1 145 ? -35.681 29.026 14.877 1.00 80.56 145 ILE A C 1
ATOM 1173 O O . ILE A 1 145 ? -35.067 29.812 15.594 1.00 80.56 145 ILE A O 1
ATOM 1177 N N . CYS A 1 146 ? -35.707 27.715 15.131 1.00 81.94 146 CYS A N 1
ATOM 1178 C CA . CYS A 1 146 ? -34.961 27.120 16.241 1.00 81.94 146 CYS A CA 1
ATOM 1179 C C . CYS A 1 146 ? -33.440 27.227 16.032 1.00 81.94 146 CYS A C 1
ATOM 1181 O O . CYS A 1 146 ? -32.699 27.594 16.949 1.00 81.94 146 CYS A O 1
ATOM 1183 N N . ILE A 1 147 ? -32.979 26.954 14.806 1.00 83.00 147 ILE A N 1
ATOM 1184 C CA . ILE A 1 147 ? -31.561 27.035 14.429 1.00 83.00 147 ILE A CA 1
ATOM 1185 C C . ILE A 1 147 ? -31.105 28.495 14.358 1.00 83.00 147 ILE A C 1
ATOM 1187 O O . ILE A 1 147 ? -30.008 28.822 14.811 1.00 83.00 147 ILE A O 1
ATOM 1191 N N . ASN A 1 148 ? -31.945 29.383 13.823 1.00 82.69 148 ASN A N 1
ATOM 1192 C CA . ASN A 1 148 ? -31.650 30.803 13.706 1.00 82.69 148 ASN A CA 1
ATOM 1193 C C . ASN A 1 148 ? -32.809 31.660 14.252 1.00 82.69 148 ASN A C 1
ATOM 1195 O O . ASN A 1 148 ? -33.723 32.021 13.503 1.00 82.69 148 ASN A O 1
ATOM 1199 N N . PRO A 1 149 ? -32.758 32.064 15.536 1.00 71.44 149 PRO A N 1
ATOM 1200 C CA . PRO A 1 149 ? -33.830 32.846 16.153 1.00 71.44 149 PRO A CA 1
ATOM 1201 C C . PRO A 1 149 ? -34.007 34.246 15.542 1.00 71.44 149 PRO A C 1
ATOM 1203 O O . PRO A 1 149 ? -35.064 34.848 15.717 1.00 71.44 149 PRO A O 1
ATOM 1206 N N . ASN A 1 150 ? -33.034 34.743 14.766 1.00 75.19 150 ASN A N 1
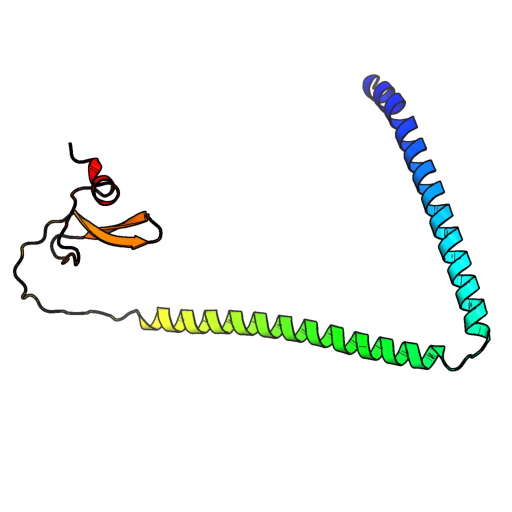ATOM 1207 C CA . ASN A 1 150 ? -33.133 36.025 14.054 1.00 75.19 150 ASN A CA 1
ATOM 1208 C C . ASN A 1 150 ? -34.103 35.992 12.858 1.00 75.19 150 ASN A C 1
ATOM 1210 O O . ASN A 1 150 ? -34.335 37.021 12.231 1.00 75.19 150 ASN A O 1
ATOM 1214 N N . LEU A 1 151 ? -34.658 34.824 12.517 1.00 72.75 151 LEU A N 1
ATOM 1215 C CA . LEU A 1 151 ? -35.673 34.683 11.468 1.00 72.75 151 LEU A CA 1
ATOM 1216 C C . LEU A 1 151 ? -37.089 35.061 11.940 1.00 72.75 151 LEU A C 1
ATOM 1218 O O . LEU A 1 151 ? -38.008 35.087 11.123 1.00 72.75 151 LEU A O 1
ATOM 1222 N N . ARG A 1 152 ? -37.281 35.369 13.233 1.00 66.75 152 ARG A N 1
ATOM 1223 C CA . ARG A 1 152 ? -38.493 36.048 13.715 1.00 66.75 152 ARG A CA 1
ATOM 1224 C C . ARG A 1 152 ? -38.394 37.532 13.354 1.00 66.75 152 ARG A C 1
ATOM 1226 O O . ARG A 1 152 ? -37.686 38.273 14.028 1.00 66.75 152 ARG A O 1
ATOM 1233 N N . GLN A 1 153 ? -39.066 37.934 12.279 1.00 55.03 153 GLN A N 1
ATOM 1234 C CA . GLN A 1 153 ? -39.415 39.339 12.039 1.00 55.03 153 GLN A CA 1
ATOM 1235 C C . GLN A 1 153 ? -40.614 39.734 12.899 1.00 55.03 153 GLN A C 1
ATOM 1237 O O . GLN A 1 153 ? -41.509 38.873 13.075 1.00 55.03 153 GLN A O 1
#

Sequence (153 aa):
MEFYKSLVMFLLPYVIILYLGIRLLGLSSFFLLSSVALFLDYTMRGNQSVTTEFMGYLLQIYELFIQKEKVEEKVNEQEEKKILSDLEKALLGKSNSKNDYDPYSEERGKSGYCYIGTDDNFRSCIKVGDNSICMSEDIFPTMDICINPNLRQ

Foldseek 3Di:
DVVVVVVCVVCVVVVVVVVVVVVVVVVVVVVVVVVVVVVCVVVCVPDVPPVVVVVVVVVVVVVVVVVVVVVVVVVVVVVVVVVVVVVVVVVVVPPDDDDDDDDDDDDFADFAKAWDDDDPNWTDIDTDDRPDDRPVNDGDHYPVCRRPVVPPD

pLDDT: mean 76.71, std 13.99, range [38.19, 95.12]